Protein AF-A0A950W0G1-F1 (afdb_monomer)

Mean predicted aligned error: 4.98 Å

pLDDT: mean 85.88, std 11.26, range [54.06, 96.38]

Solvent-accessible surface area (backbone atoms only — not comparable to full-atom values): 3888 Å² total; per-residue (Å²): 122,56,77,53,96,50,35,44,41,48,75,40,74,57,51,93,59,47,62,60,55,48,49,54,48,37,59,51,40,50,66,80,42,62,81,37,48,66,47,77,42,82,55,89,71,23,33,33,42,39,38,35,23,60,64,74,56,39,54,61,51,29,55,77,74,72,48,131

Sequence (68 aa):
MAREADALLVAYPAGRGVREELEVLAAAERRCCSFAQWEVEQDGDRVILRIRSHAHGLAAIASLFGVE

Radius of gyration: 11.51 Å; Cα contacts (8 Å, |Δi|>4): 100; chains: 1; bounding box: 29×19×30 Å

Nearest PDB structures (foldseek):
  8fg6-assembly1_B  TM=6.754E-01  e=2.213E-01  synthetic construct
  5o6i-assembly3_K  TM=5.665E-01  e=1.945E-01  Desulfurococcus mucosus
  4nez-assembly1_A-2  TM=5.971E-01  e=3.056E-01  synthetic construct
  1zn0-assembly1_B  TM=5.005E-01  e=4.500E-01  Escherichia coli
  8utm-assembly1_E  TM=4.994E-01  e=1.438E+00  synthetic construct

Foldseek 3Di:
DDDDQFKDKDKDFADVCPQVVLVVVQVVCCVVPVQKHWDWDDDPRIIITMIGHPPVSVVVVCVVVVHD

Secondary structure (DSSP, 8-state):
-EEET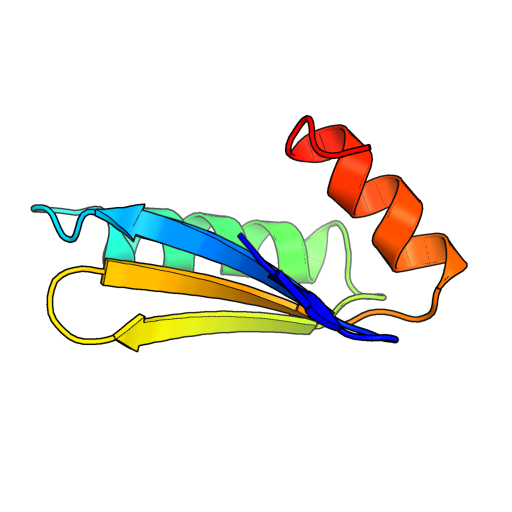TEEEEEEE--TTHHHHHHHHHHHHHHH-TTSEEEEEEETTEEEEEEE--HHHHHHHHHHTT--

Structure (mmCIF, N/CA/C/O backbone):
data_AF-A0A950W0G1-F1
#
_entry.id   AF-A0A950W0G1-F1
#
loop_
_atom_site.group_PDB
_atom_site.id
_atom_site.type_symbol
_atom_site.label_atom_id
_atom_site.label_alt_id
_atom_site.label_comp_id
_atom_site.label_asym_id
_atom_site.label_entity_id
_atom_site.label_seq_id
_atom_site.pdbx_PDB_ins_code
_atom_site.Cartn_x
_atom_site.Cartn_y
_atom_site.Cartn_z
_atom_site.occupancy
_atom_site.B_iso_or_equiv
_atom_site.auth_seq_id
_atom_site.auth_comp_id
_atom_site.auth_asym_id
_atom_site.auth_atom_id
_atom_site.pdbx_PDB_model_num
ATOM 1 N N . MET A 1 1 ? -8.874 -6.651 -6.190 1.00 54.06 1 MET A N 1
ATOM 2 C C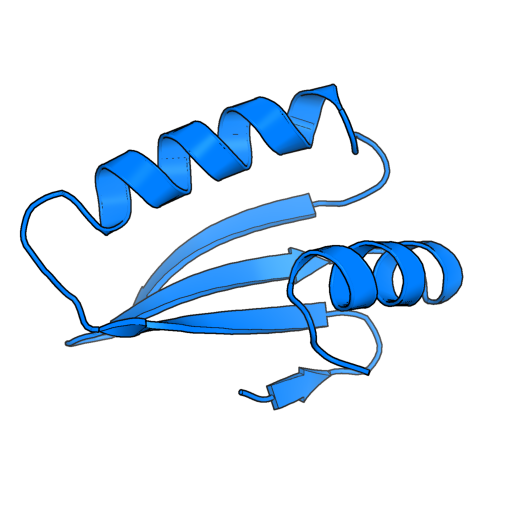A . MET A 1 1 ? -7.629 -5.921 -6.505 1.00 54.06 1 MET A CA 1
ATOM 3 C C . MET A 1 1 ? -7.585 -5.748 -8.010 1.00 54.06 1 MET A C 1
ATOM 5 O O . MET A 1 1 ? -8.048 -6.649 -8.701 1.00 54.06 1 MET A O 1
ATOM 9 N N . ALA A 1 2 ? -7.126 -4.602 -8.503 1.00 55.75 2 ALA A N 1
ATOM 10 C CA . ALA A 1 2 ? -7.036 -4.315 -9.932 1.00 55.75 2 ALA A CA 1
ATOM 11 C C . ALA A 1 2 ? -5.620 -3.820 -10.246 1.00 55.75 2 ALA A C 1
ATOM 13 O O . ALA A 1 2 ? -5.043 -3.065 -9.461 1.00 55.75 2 ALA A O 1
ATOM 14 N N . ARG A 1 3 ? -5.063 -4.285 -11.366 1.00 56.53 3 ARG A N 1
ATOM 15 C CA . ARG A 1 3 ? -3.782 -3.827 -11.907 1.00 56.53 3 ARG A CA 1
ATOM 16 C C . ARG A 1 3 ? -4.089 -2.959 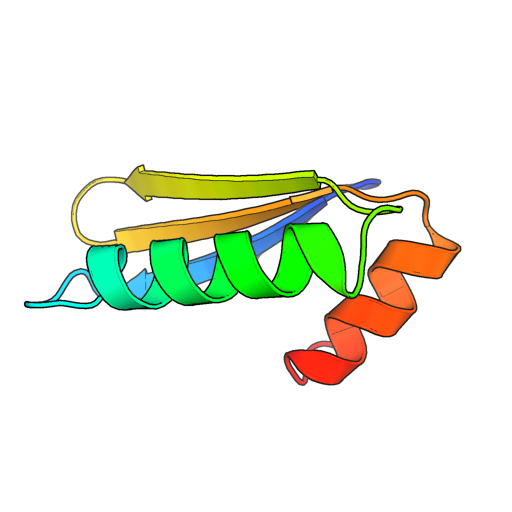-13.118 1.00 56.53 3 ARG A C 1
ATOM 18 O O . ARG A 1 3 ? -4.691 -3.439 -14.074 1.00 56.53 3 ARG A O 1
ATOM 25 N N . GLU A 1 4 ? -3.697 -1.698 -13.059 1.00 63.97 4 GLU A N 1
ATOM 26 C CA . GLU A 1 4 ? -3.670 -0.814 -14.224 1.00 63.97 4 GLU A CA 1
ATOM 27 C C . GLU A 1 4 ? -2.233 -0.769 -14.756 1.00 63.97 4 GLU A C 1
ATOM 29 O O . GLU A 1 4 ? -1.298 -1.141 -14.047 1.00 63.97 4 GLU A O 1
ATOM 34 N N . ALA A 1 5 ? -2.034 -0.358 -16.012 1.00 66.69 5 ALA A N 1
ATOM 35 C CA . ALA A 1 5 ? -0.754 -0.514 -16.717 1.00 66.69 5 ALA A CA 1
ATOM 36 C C . ALA A 1 5 ? 0.478 0.067 -15.978 1.00 66.69 5 ALA A C 1
ATOM 38 O O . ALA A 1 5 ? 1.588 -0.405 -16.213 1.00 66.69 5 ALA A O 1
ATOM 39 N N . ASP A 1 6 ? 0.282 1.028 -15.067 1.00 78.25 6 ASP A N 1
ATOM 40 C CA . ASP A 1 6 ? 1.334 1.671 -14.260 1.00 78.25 6 ASP A CA 1
ATOM 41 C C . ASP A 1 6 ? 0.993 1.729 -12.752 1.00 78.25 6 ASP A C 1
ATOM 43 O O . ASP A 1 6 ? 1.672 2.403 -11.978 1.00 78.25 6 ASP A O 1
ATOM 47 N N . ALA A 1 7 ? -0.075 1.048 -12.308 1.00 85.19 7 ALA A N 1
ATOM 48 C CA . ALA A 1 7 ? -0.557 1.161 -10.931 1.00 85.19 7 ALA A CA 1
ATOM 49 C C . ALA A 1 7 ? -1.012 -0.167 -10.313 1.00 85.19 7 ALA A C 1
ATOM 51 O O . ALA A 1 7 ? -1.707 -0.974 -10.936 1.00 85.19 7 ALA A O 1
ATOM 52 N N . LEU A 1 8 ? -0.665 -0.350 -9.040 1.00 88.25 8 LEU A N 1
ATOM 53 C CA . LEU A 1 8 ? -1.154 -1.411 -8.169 1.00 88.25 8 LEU A CA 1
ATOM 54 C C . LEU A 1 8 ? -2.124 -0.811 -7.146 1.00 88.25 8 LEU A C 1
ATOM 56 O O . LEU A 1 8 ? -1.789 0.147 -6.448 1.00 88.25 8 LEU A O 1
ATOM 60 N N . LEU A 1 9 ? -3.320 -1.396 -7.057 1.00 91.44 9 LEU A N 1
ATOM 61 C CA . LEU A 1 9 ? -4.349 -1.009 -6.095 1.00 91.44 9 LEU A CA 1
ATOM 62 C C . LEU A 1 9 ? -4.561 -2.123 -5.071 1.00 91.44 9 LEU A C 1
ATOM 64 O O . LEU A 1 9 ? -5.124 -3.182 -5.381 1.00 91.44 9 LEU A O 1
ATOM 68 N N . VAL A 1 10 ? -4.149 -1.854 -3.835 1.00 91.25 10 VAL A N 1
ATOM 69 C CA . VAL A 1 10 ? -4.337 -2.746 -2.689 1.00 91.25 10 VAL A CA 1
ATOM 70 C C . VAL A 1 10 ? -5.471 -2.187 -1.837 1.00 91.25 10 VAL A C 1
ATOM 72 O O . VAL A 1 10 ? -5.374 -1.084 -1.309 1.00 91.25 10 VAL A O 1
ATOM 75 N N . ALA A 1 11 ? -6.576 -2.924 -1.737 1.00 93.25 11 ALA A N 1
ATOM 76 C CA . ALA A 1 11 ? -7.762 -2.480 -1.012 1.00 93.25 11 ALA A CA 1
ATOM 77 C C . ALA A 1 11 ? -7.892 -3.228 0.317 1.00 93.25 11 ALA A C 1
ATOM 79 O O . ALA A 1 11 ? -7.928 -4.459 0.331 1.00 93.25 11 ALA A O 1
ATOM 80 N N . TYR A 1 12 ? -8.028 -2.476 1.404 1.00 92.31 12 TYR A N 1
ATOM 81 C CA . TYR A 1 12 ? -8.248 -2.979 2.755 1.00 92.31 12 TYR A CA 1
ATOM 82 C C . TYR A 1 12 ? -9.659 -2.607 3.222 1.00 92.31 12 TYR A C 1
ATOM 84 O O . TYR A 1 12 ? -10.121 -1.513 2.893 1.00 92.31 12 TYR A O 1
ATOM 92 N N . PRO A 1 13 ? -10.357 -3.463 3.989 1.00 94.38 13 PRO A N 1
ATOM 93 C CA . PRO A 1 13 ? -11.588 -3.067 4.669 1.00 94.38 13 PRO A CA 1
ATOM 94 C C . PRO A 1 13 ? -11.329 -1.871 5.589 1.00 94.38 13 PRO A C 1
ATOM 96 O O . PRO A 1 13 ? -10.324 -1.842 6.303 1.00 94.38 13 PRO A O 1
ATOM 99 N N . ALA A 1 14 ? -12.223 -0.885 5.579 1.00 90.44 14 ALA A N 1
ATOM 100 C CA . ALA A 1 14 ? -12.138 0.239 6.492 1.00 90.44 14 ALA A CA 1
ATOM 101 C C . ALA A 1 14 ? -12.351 -0.263 7.922 1.00 90.44 14 ALA A C 1
ATOM 103 O O . ALA A 1 14 ? -13.297 -0.978 8.242 1.00 90.44 14 ALA A O 1
ATOM 104 N N . GLY A 1 15 ? -11.431 0.112 8.796 1.00 92.12 15 GLY A N 1
ATOM 105 C CA . GLY A 1 15 ? -11.448 -0.271 10.194 1.00 92.12 15 GLY A CA 1
ATOM 106 C C . GLY A 1 15 ? -10.706 0.765 11.013 1.00 92.12 15 GLY A C 1
ATOM 107 O O . GLY A 1 15 ? -9.972 1.602 10.479 1.00 92.12 15 GLY A O 1
ATOM 108 N N . ARG A 1 16 ? -10.897 0.714 12.329 1.00 92.31 16 ARG A N 1
ATOM 109 C CA . ARG A 1 16 ? -10.195 1.607 13.251 1.00 92.31 16 ARG A CA 1
ATOM 110 C C . ARG A 1 16 ? -8.682 1.451 13.058 1.00 92.31 16 ARG A C 1
ATOM 112 O O . ARG A 1 16 ? -8.172 0.342 13.167 1.00 92.31 16 ARG A O 1
ATOM 119 N N . GLY A 1 17 ? -7.991 2.551 12.767 1.00 91.81 17 GLY A N 1
ATOM 120 C CA . GLY A 1 17 ? -6.539 2.581 12.579 1.00 91.81 17 GLY A CA 1
ATOM 121 C C . GLY A 1 17 ? -6.040 2.159 11.195 1.00 91.81 17 GLY A C 1
ATOM 122 O O . GLY A 1 17 ? -4.909 2.477 10.861 1.00 91.81 17 GLY A O 1
ATOM 123 N N . VAL A 1 18 ? -6.855 1.525 10.340 1.00 94.31 18 VAL A N 1
ATOM 124 C CA . VAL A 1 18 ? -6.380 1.000 9.039 1.00 94.31 18 VAL A CA 1
ATOM 125 C C . VAL A 1 18 ? -5.774 2.101 8.169 1.00 94.31 18 VAL A C 1
ATOM 127 O O . VAL A 1 18 ? -4.703 1.926 7.598 1.00 94.31 18 VAL A O 1
ATOM 130 N N . ARG A 1 19 ? -6.430 3.262 8.097 1.00 94.69 19 ARG A N 1
ATOM 131 C CA . ARG A 1 19 ? -5.902 4.404 7.345 1.00 94.69 19 ARG A CA 1
ATOM 132 C C . ARG A 1 19 ? -4.592 4.926 7.935 1.00 94.69 19 ARG A C 1
ATOM 134 O O . ARG A 1 19 ? -3.679 5.230 7.181 1.00 94.69 19 ARG A O 1
ATOM 141 N N . GLU A 1 20 ? -4.513 5.043 9.255 1.00 95.94 20 GLU A N 1
ATOM 142 C CA . GLU A 1 20 ? -3.331 5.563 9.952 1.00 95.94 20 GLU A CA 1
ATOM 143 C C . GLU A 1 20 ? -2.121 4.651 9.721 1.00 95.94 20 GLU A C 1
ATOM 145 O O . GLU A 1 20 ? -1.057 5.129 9.335 1.00 95.94 20 GLU A O 1
ATOM 150 N N . GLU A 1 21 ? -2.311 3.337 9.837 1.00 95.88 21 GLU A N 1
ATOM 151 C CA . GLU A 1 21 ? -1.273 2.343 9.559 1.00 95.88 21 GLU A CA 1
ATOM 152 C C . GLU A 1 21 ? -0.815 2.389 8.092 1.00 95.88 21 GLU A C 1
ATOM 154 O O . GLU A 1 21 ? 0.383 2.338 7.811 1.00 95.88 21 GLU A O 1
ATOM 159 N N . LEU A 1 22 ? -1.746 2.545 7.142 1.00 95.69 22 LEU A N 1
ATOM 160 C CA . LEU A 1 22 ? -1.404 2.668 5.721 1.00 95.69 22 LEU A CA 1
ATOM 161 C C . LEU A 1 22 ? -0.661 3.969 5.400 1.00 95.69 22 LEU A C 1
ATOM 163 O O . LEU A 1 22 ? 0.226 3.959 4.550 1.00 95.69 22 LEU A O 1
ATOM 167 N N . GLU A 1 23 ? -0.971 5.074 6.076 1.00 9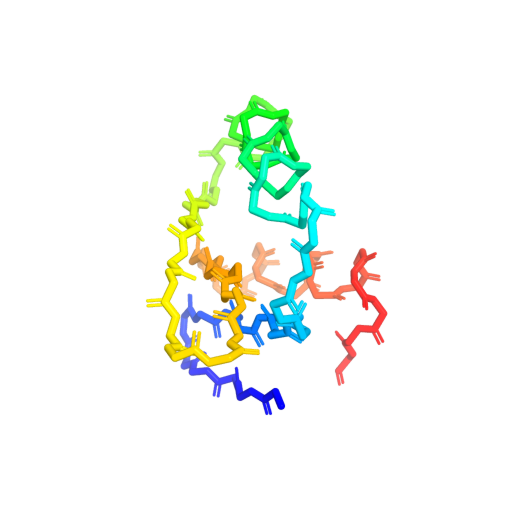5.69 23 GLU A N 1
ATOM 168 C CA . GLU A 1 23 ? -0.229 6.335 5.935 1.00 95.69 23 GLU A CA 1
ATOM 169 C C . GLU A 1 23 ? 1.193 6.213 6.504 1.00 95.69 23 GLU A C 1
ATOM 171 O O . GLU A 1 23 ? 2.149 6.693 5.888 1.00 95.69 23 GLU A O 1
ATOM 176 N N . VAL A 1 24 ? 1.362 5.517 7.636 1.00 96.38 24 VAL A N 1
ATOM 177 C CA . VAL A 1 24 ? 2.683 5.203 8.210 1.00 96.38 24 VAL A CA 1
ATOM 178 C C . VAL A 1 24 ? 3.492 4.326 7.256 1.00 96.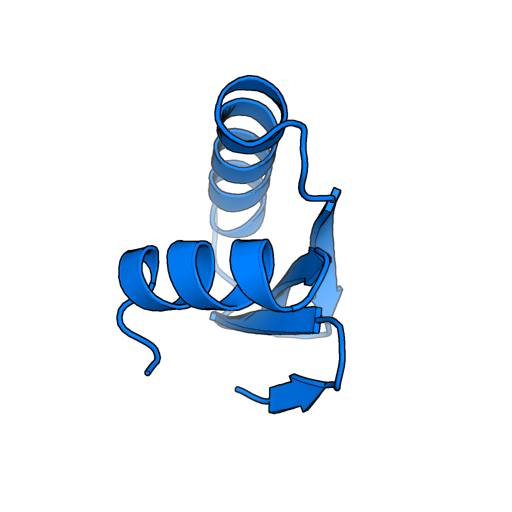38 24 VAL A C 1
ATOM 180 O O . VAL A 1 24 ? 4.660 4.630 6.987 1.00 96.38 24 VAL A O 1
ATOM 183 N N . LEU A 1 25 ? 2.872 3.285 6.694 1.00 93.00 25 LEU A N 1
ATOM 184 C CA . LEU A 1 25 ? 3.491 2.428 5.685 1.00 93.00 25 LEU A CA 1
ATOM 185 C C . LEU A 1 25 ? 3.894 3.241 4.449 1.00 93.00 25 LEU A C 1
ATOM 187 O O . LEU A 1 25 ? 5.059 3.22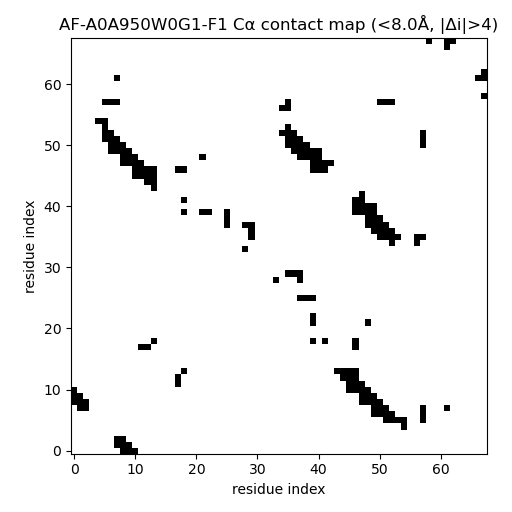4 4.062 1.00 93.00 25 LEU A O 1
ATOM 191 N N . ALA A 1 26 ? 2.979 4.024 3.873 1.00 93.62 26 ALA A N 1
ATOM 192 C CA . ALA A 1 26 ? 3.264 4.858 2.708 1.00 93.62 26 ALA A CA 1
ATOM 193 C C . ALA A 1 26 ? 4.406 5.853 2.980 1.00 93.62 26 ALA A C 1
ATOM 195 O O . ALA A 1 26 ? 5.250 6.082 2.115 1.00 93.62 26 ALA A O 1
ATOM 196 N N . ALA A 1 27 ? 4.491 6.427 4.182 1.00 94.00 27 ALA A N 1
ATOM 197 C CA . ALA A 1 27 ? 5.591 7.310 4.567 1.00 94.00 27 ALA A CA 1
ATOM 198 C C . ALA A 1 27 ? 6.939 6.575 4.708 1.00 94.00 27 ALA A C 1
ATOM 200 O O . ALA A 1 27 ? 7.990 7.141 4.384 1.00 94.00 27 ALA A O 1
ATOM 201 N N . ALA A 1 28 ? 6.942 5.328 5.184 1.00 92.62 28 ALA A N 1
ATOM 202 C CA . ALA A 1 28 ? 8.137 4.491 5.186 1.00 92.62 28 ALA A CA 1
ATOM 203 C C . ALA A 1 28 ? 8.577 4.158 3.753 1.00 92.62 28 ALA A C 1
ATOM 205 O O . ALA A 1 28 ? 9.736 4.381 3.399 1.00 92.62 28 ALA A O 1
ATOM 206 N N . GLU A 1 29 ? 7.642 3.744 2.906 1.00 91.38 29 GLU A N 1
ATOM 207 C CA . GLU A 1 29 ? 7.937 3.305 1.546 1.00 91.38 29 GLU A CA 1
ATOM 208 C C . GLU A 1 29 ? 8.313 4.444 0.598 1.00 91.38 29 GLU A C 1
ATOM 210 O O . GLU A 1 29 ? 9.165 4.269 -0.265 1.00 91.38 29 GLU A O 1
ATOM 215 N N . ARG A 1 30 ? 7.816 5.668 0.808 1.00 91.88 30 ARG A N 1
ATOM 216 C CA . ARG A 1 30 ? 8.328 6.852 0.088 1.00 91.88 30 ARG A CA 1
ATOM 217 C C . ARG A 1 30 ? 9.830 7.081 0.312 1.00 91.88 30 ARG A C 1
ATOM 219 O O . ARG A 1 30 ? 10.467 7.740 -0.507 1.00 91.88 30 ARG A O 1
ATOM 226 N N . ARG A 1 31 ? 10.403 6.562 1.408 1.00 89.94 31 ARG A N 1
ATOM 227 C CA . ARG A 1 31 ? 11.846 6.638 1.702 1.00 89.94 31 ARG A CA 1
ATOM 228 C C . ARG A 1 31 ? 12.613 5.437 1.147 1.00 89.94 31 ARG A C 1
ATOM 230 O O . ARG A 1 31 ? 13.671 5.636 0.559 1.00 89.94 31 ARG A O 1
ATOM 237 N N . CYS A 1 32 ? 12.096 4.219 1.320 1.00 86.31 32 CYS A N 1
ATOM 238 C CA . CYS A 1 32 ? 12.745 2.983 0.856 1.00 86.31 32 CYS A CA 1
ATOM 239 C C . CYS A 1 32 ? 12.607 2.765 -0.662 1.00 86.31 32 CYS A C 1
ATOM 241 O O . CYS A 1 32 ? 13.534 2.298 -1.320 1.00 86.31 32 CYS A O 1
ATOM 243 N N . CYS A 1 33 ? 11.462 3.147 -1.221 1.00 88.12 33 CYS A N 1
ATOM 244 C CA . CYS A 1 33 ? 11.063 2.983 -2.614 1.00 88.12 33 CYS A CA 1
ATOM 245 C C . CYS A 1 33 ? 10.709 4.341 -3.239 1.00 88.12 33 CYS A C 1
ATOM 247 O O . CYS A 1 33 ? 9.613 4.539 -3.762 1.00 88.12 33 CYS A O 1
ATOM 249 N N . SER A 1 34 ? 11.656 5.284 -3.211 1.00 85.94 34 SER A N 1
ATOM 250 C CA . SER A 1 34 ? 11.487 6.643 -3.759 1.00 85.94 34 SER A CA 1
ATOM 251 C C . SER A 1 34 ? 11.232 6.694 -5.274 1.00 85.94 34 SER A C 1
ATOM 253 O O . SER A 1 34 ? 10.802 7.718 -5.799 1.00 85.94 34 SER A O 1
ATOM 255 N N . PHE A 1 35 ? 11.467 5.584 -5.978 1.00 84.62 35 PHE A N 1
ATOM 256 C CA . PHE A 1 35 ? 11.139 5.389 -7.394 1.00 84.62 35 PHE A CA 1
ATOM 257 C C . PHE A 1 35 ? 9.644 5.104 -7.648 1.00 84.62 35 PHE A C 1
ATOM 259 O O . PHE A 1 35 ? 9.227 4.979 -8.802 1.00 84.62 35 PHE A O 1
ATOM 266 N N . ALA A 1 36 ? 8.841 4.957 -6.593 1.00 89.94 36 ALA A N 1
ATOM 267 C CA . ALA A 1 36 ? 7.409 4.710 -6.666 1.00 89.94 36 ALA A CA 1
ATOM 268 C C . ALA A 1 36 ? 6.625 5.800 -5.923 1.00 89.94 36 ALA A C 1
ATOM 270 O O . ALA A 1 36 ? 7.073 6.361 -4.922 1.00 89.94 36 ALA A O 1
ATOM 271 N N . GLN A 1 37 ? 5.432 6.105 -6.423 1.00 92.62 37 GLN A N 1
ATOM 272 C CA . GLN A 1 37 ? 4.478 6.989 -5.768 1.00 92.62 37 GLN A CA 1
ATOM 273 C C . GLN A 1 37 ? 3.524 6.161 -4.916 1.00 92.62 37 GLN A C 1
ATOM 275 O O . GLN A 1 37 ? 2.990 5.161 -5.388 1.00 92.62 37 GLN A O 1
ATOM 280 N N . TRP A 1 38 ? 3.292 6.613 -3.686 1.00 93.56 38 TRP A N 1
ATOM 281 C CA . TRP A 1 38 ? 2.464 5.934 -2.693 1.00 93.56 38 TRP A CA 1
ATOM 282 C C . TRP A 1 38 ? 1.371 6.881 -2.214 1.00 93.56 38 TRP A C 1
ATOM 284 O O . TRP A 1 38 ? 1.672 7.942 -1.653 1.00 93.56 38 TRP A O 1
ATOM 294 N N . GLU A 1 39 ? 0.117 6.498 -2.411 1.00 94.50 39 GLU A N 1
ATOM 295 C CA . GLU A 1 39 ? -1.069 7.275 -2.051 1.00 94.50 39 GLU A CA 1
ATOM 296 C C . GLU A 1 39 ? -2.042 6.412 -1.252 1.00 94.50 39 GLU A C 1
ATOM 298 O O . GLU A 1 39 ? -2.250 5.242 -1.571 1.00 94.50 39 GLU A O 1
ATOM 303 N N . VAL A 1 40 ? -2.648 7.001 -0.224 1.00 95.12 40 VAL A N 1
ATOM 304 C CA . VAL A 1 40 ? -3.676 6.357 0.593 1.00 95.12 40 VAL A CA 1
ATOM 305 C C . VAL A 1 40 ? -4.982 7.105 0.379 1.00 95.12 40 VAL A C 1
ATOM 307 O O . VAL A 1 40 ? -5.065 8.313 0.601 1.00 95.12 40 VAL A O 1
ATOM 310 N N . GLU A 1 41 ? -6.011 6.389 -0.052 1.00 94.81 41 GLU A N 1
ATOM 311 C CA . GLU A 1 41 ? -7.331 6.945 -0.328 1.00 94.81 41 GLU A CA 1
ATOM 312 C C . GLU A 1 41 ? -8.407 6.238 0.483 1.00 94.81 41 GLU A C 1
ATOM 314 O O . GLU A 1 41 ? -8.370 5.025 0.677 1.00 94.81 41 GLU A O 1
ATOM 319 N N . GLN A 1 42 ? -9.397 7.002 0.939 1.00 93.06 42 GLN A N 1
ATOM 320 C CA . GLN A 1 42 ? -10.616 6.446 1.512 1.00 93.06 42 GLN A CA 1
ATOM 321 C C . GLN A 1 42 ? -11.652 6.286 0.396 1.00 93.06 42 GLN A C 1
ATOM 323 O O . GLN A 1 42 ? -12.045 7.278 -0.213 1.00 93.06 42 GLN A O 1
ATOM 328 N N . ASP A 1 43 ? -12.125 5.062 0.181 1.00 91.94 43 ASP A N 1
ATOM 329 C CA . ASP A 1 43 ? -13.185 4.721 -0.769 1.00 91.94 43 ASP A CA 1
ATOM 330 C C . ASP A 1 43 ? -14.306 3.978 -0.033 1.00 91.94 43 ASP A C 1
ATOM 332 O O . ASP A 1 43 ? -14.255 2.766 0.169 1.00 91.94 43 ASP A O 1
ATOM 336 N N . GLY A 1 44 ? -15.303 4.722 0.454 1.00 90.88 44 GLY A N 1
ATOM 337 C CA . GLY A 1 44 ? -16.408 4.160 1.235 1.00 90.88 44 GLY A CA 1
ATOM 338 C C . GLY A 1 44 ? -15.919 3.338 2.434 1.00 90.88 44 GLY A C 1
ATOM 339 O O . GLY A 1 44 ? -15.204 3.852 3.295 1.00 90.88 44 GLY A O 1
ATOM 340 N N . ASP A 1 45 ? -16.285 2.054 2.461 1.00 93.38 45 ASP A N 1
ATOM 341 C CA . ASP A 1 45 ? -15.881 1.076 3.485 1.00 93.38 45 ASP A CA 1
ATOM 342 C C . ASP A 1 45 ? -14.513 0.431 3.196 1.00 93.38 45 ASP A C 1
ATOM 344 O O . ASP A 1 45 ? -14.201 -0.666 3.655 1.00 93.38 45 ASP A O 1
ATOM 348 N N . ARG A 1 46 ? -13.676 1.079 2.384 1.00 95.25 46 ARG A N 1
ATOM 349 C CA . ARG A 1 46 ? -12.332 0.608 2.055 1.00 95.25 46 ARG A CA 1
ATOM 350 C C . ARG A 1 46 ? -11.309 1.719 2.172 1.00 95.25 46 ARG A C 1
ATOM 352 O O . ARG A 1 46 ? -11.595 2.891 1.941 1.00 95.25 46 ARG A O 1
ATOM 359 N N . VAL A 1 47 ? -10.087 1.319 2.492 1.00 95.62 47 VAL A N 1
ATOM 360 C CA . VAL A 1 47 ? -8.902 2.156 2.338 1.00 95.62 47 VAL A CA 1
ATOM 361 C C . VAL A 1 47 ? -8.057 1.553 1.226 1.00 95.62 47 VAL A C 1
ATOM 363 O O . VAL A 1 47 ? -7.715 0.369 1.265 1.00 95.62 47 VAL A O 1
ATOM 366 N N . ILE A 1 48 ? -7.770 2.348 0.204 1.00 94.75 48 ILE A N 1
ATOM 367 C CA . ILE A 1 48 ? -7.008 1.942 -0.970 1.00 94.75 48 ILE A CA 1
ATOM 368 C C . ILE A 1 48 ? -5.595 2.491 -0.826 1.00 94.75 48 ILE A C 1
ATOM 370 O O . ILE A 1 48 ? -5.395 3.700 -0.750 1.00 94.75 48 ILE A O 1
ATOM 374 N N . LEU A 1 49 ? -4.613 1.597 -0.831 1.00 94.12 49 LEU A N 1
ATOM 375 C CA . LEU A 1 49 ? -3.222 1.943 -1.067 1.00 94.12 49 LEU A CA 1
ATOM 376 C C . LEU A 1 49 ? -2.972 1.860 -2.576 1.00 94.12 49 LEU A C 1
ATOM 378 O O . LEU A 1 49 ? -2.990 0.772 -3.161 1.00 94.12 49 LEU A O 1
ATOM 382 N N . ARG A 1 50 ? -2.772 3.017 -3.208 1.00 93.50 50 ARG A N 1
ATOM 383 C CA . ARG A 1 50 ? -2.390 3.126 -4.615 1.00 93.50 50 ARG A CA 1
ATOM 384 C C . ARG A 1 50 ? -0.888 3.306 -4.725 1.00 93.50 50 ARG A C 1
ATOM 386 O O . ARG A 1 50 ? -0.310 4.214 -4.129 1.00 93.50 50 ARG A O 1
ATOM 393 N N . ILE A 1 51 ? -0.279 2.458 -5.544 1.00 92.06 51 ILE A N 1
ATOM 394 C CA . ILE A 1 51 ? 1.154 2.476 -5.803 1.00 92.06 51 ILE A CA 1
ATOM 395 C C . ILE A 1 51 ? 1.365 2.649 -7.300 1.00 92.06 51 ILE A C 1
ATOM 397 O O . ILE A 1 51 ? 0.864 1.837 -8.075 1.00 92.06 51 ILE A O 1
ATOM 401 N N . ARG A 1 52 ? 2.091 3.691 -7.712 1.00 90.50 52 ARG A N 1
ATOM 402 C CA . ARG A 1 52 ? 2.469 3.912 -9.117 1.00 90.50 52 ARG A CA 1
ATOM 403 C C . ARG A 1 52 ? 3.970 3.823 -9.290 1.00 90.50 52 ARG A C 1
ATOM 405 O O . ARG A 1 52 ? 4.722 4.396 -8.505 1.00 90.50 52 ARG A O 1
ATOM 412 N N . SER A 1 53 ? 4.411 3.119 -10.317 1.00 86.44 53 SER A N 1
ATOM 413 C CA . SER A 1 53 ? 5.821 3.037 -10.682 1.00 86.44 53 SER A CA 1
ATOM 414 C C . SER A 1 53 ? 5.942 2.496 -12.097 1.00 86.44 53 SER A C 1
ATOM 416 O O . SER A 1 53 ? 5.083 1.736 -12.542 1.00 86.44 53 SER A O 1
ATOM 418 N N . HIS A 1 54 ? 7.058 2.800 -12.761 1.00 80.25 54 HIS A N 1
ATOM 419 C CA . HIS A 1 54 ? 7.389 2.189 -14.044 1.00 80.25 54 HIS A CA 1
ATOM 420 C C . HIS A 1 54 ? 7.380 0.654 -13.944 1.00 80.25 54 HIS A C 1
ATOM 422 O O . HIS A 1 54 ? 7.732 0.087 -12.908 1.00 80.25 54 HIS A O 1
ATOM 428 N N . ALA A 1 55 ? 7.030 -0.028 -15.039 1.00 71.25 55 ALA A N 1
ATOM 429 C CA . ALA A 1 55 ? 6.701 -1.460 -15.071 1.00 71.25 55 ALA A CA 1
ATOM 430 C C . ALA A 1 55 ? 7.656 -2.393 -14.290 1.00 71.25 55 ALA A C 1
ATOM 432 O O . ALA A 1 55 ? 7.194 -3.294 -13.589 1.00 71.25 55 ALA A O 1
ATOM 433 N N . HIS A 1 56 ? 8.973 -2.166 -14.363 1.00 70.69 56 HIS A N 1
ATOM 434 C CA . HIS A 1 56 ? 9.962 -2.950 -13.609 1.00 70.69 56 HIS A CA 1
ATOM 435 C C . HIS A 1 56 ? 9.881 -2.736 -12.087 1.00 70.69 56 HIS A C 1
ATOM 437 O O . HIS A 1 56 ? 10.031 -3.691 -11.328 1.00 70.69 56 HIS A O 1
ATOM 443 N N . GLY A 1 57 ? 9.626 -1.505 -11.639 1.00 77.75 57 GLY A N 1
ATOM 444 C CA . GLY A 1 57 ? 9.448 -1.173 -10.225 1.00 77.75 57 GLY A CA 1
ATOM 445 C C . G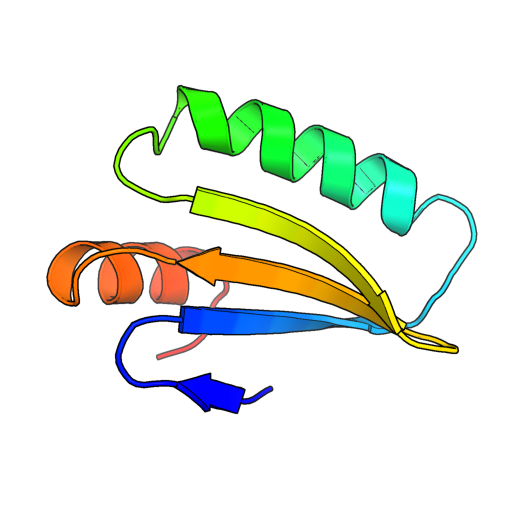LY A 1 57 ? 8.129 -1.705 -9.671 1.00 77.75 57 GLY A C 1
ATOM 446 O O . GLY A 1 57 ? 8.089 -2.200 -8.547 1.00 77.75 57 GLY A O 1
ATOM 447 N N . LEU A 1 58 ? 7.067 -1.689 -10.482 1.00 81.50 58 LEU A N 1
ATOM 448 C CA . LEU A 1 58 ? 5.759 -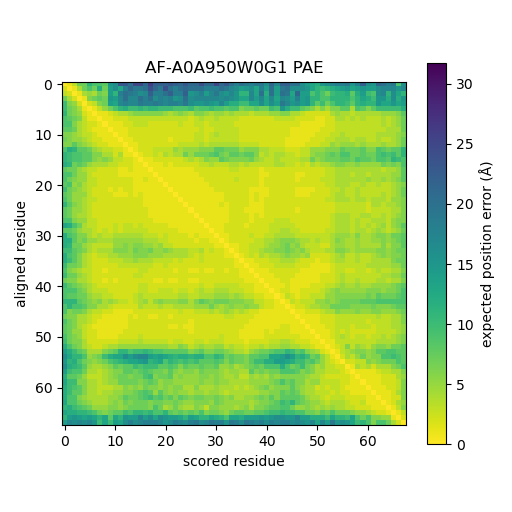2.187 -10.063 1.00 81.50 58 LEU A CA 1
ATOM 449 C C . LEU A 1 58 ? 5.767 -3.701 -9.811 1.00 81.50 58 LEU A C 1
ATOM 451 O O . LEU A 1 58 ? 5.172 -4.146 -8.837 1.00 81.50 58 LEU A O 1
ATOM 455 N N . ALA A 1 59 ? 6.466 -4.486 -10.640 1.00 79.06 59 ALA A N 1
ATOM 456 C CA . ALA A 1 59 ? 6.598 -5.932 -10.439 1.00 79.06 59 ALA A CA 1
ATOM 457 C C . ALA A 1 59 ? 7.331 -6.276 -9.130 1.00 79.06 59 ALA A C 1
ATOM 459 O O . ALA A 1 59 ? 6.871 -7.132 -8.381 1.00 79.06 59 ALA A O 1
ATOM 460 N N . ALA A 1 60 ? 8.423 -5.569 -8.817 1.00 81.06 60 ALA A N 1
ATOM 461 C CA . ALA A 1 60 ? 9.164 -5.776 -7.572 1.00 81.06 60 ALA A CA 1
ATOM 462 C C . ALA A 1 60 ? 8.312 -5.459 -6.331 1.00 81.06 60 ALA A C 1
ATOM 464 O O . ALA A 1 60 ? 8.351 -6.189 -5.343 1.00 81.06 60 ALA A O 1
ATOM 465 N N . ILE A 1 61 ? 7.511 -4.391 -6.395 1.00 81.94 61 ILE A N 1
ATOM 466 C CA . ILE A 1 61 ? 6.598 -4.020 -5.310 1.00 81.94 61 ILE A CA 1
ATOM 467 C C . ILE A 1 61 ? 5.453 -5.028 -5.192 1.00 81.94 61 ILE A C 1
ATOM 469 O O . ILE A 1 61 ? 5.087 -5.407 -4.084 1.00 81.94 61 ILE A O 1
ATOM 473 N N . ALA A 1 62 ? 4.911 -5.500 -6.312 1.00 81.38 62 ALA A N 1
ATOM 474 C CA . ALA A 1 62 ? 3.831 -6.477 -6.322 1.00 81.38 62 ALA A CA 1
ATOM 475 C C . ALA A 1 62 ? 4.219 -7.762 -5.554 1.00 81.38 62 ALA A C 1
ATOM 477 O O . ALA A 1 62 ? 3.458 -8.230 -4.704 1.00 81.38 62 ALA A O 1
ATOM 478 N N . SER A 1 63 ? 5.459 -8.241 -5.715 1.00 80.56 63 SER A N 1
ATOM 479 C CA . SER A 1 63 ? 5.986 -9.372 -4.941 1.00 80.56 63 SER A CA 1
ATOM 480 C C . SER A 1 63 ? 6.022 -9.128 -3.422 1.00 80.56 63 SER A C 1
ATOM 482 O O . SER A 1 63 ? 5.790 -10.065 -2.662 1.00 80.56 63 SER A O 1
ATOM 484 N N . LEU A 1 64 ? 6.252 -7.892 -2.950 1.00 79.94 64 LEU A N 1
ATOM 485 C CA . LEU A 1 64 ? 6.233 -7.562 -1.510 1.00 79.94 64 LEU A CA 1
ATOM 486 C C . LEU A 1 64 ? 4.835 -7.704 -0.897 1.00 79.94 64 LEU A C 1
ATOM 488 O O . LEU A 1 64 ? 4.698 -8.045 0.275 1.00 79.94 64 LEU A O 1
ATOM 492 N N . PHE A 1 65 ? 3.801 -7.465 -1.703 1.00 77.69 65 PHE A N 1
ATOM 493 C CA . PHE A 1 65 ? 2.401 -7.616 -1.315 1.00 77.69 65 PHE A CA 1
ATOM 494 C C . PHE A 1 65 ? 1.830 -9.002 -1.665 1.00 77.69 65 PHE A C 1
ATOM 496 O O . PHE A 1 65 ? 0.636 -9.230 -1.474 1.00 77.69 65 PHE A O 1
ATOM 503 N N . GLY A 1 66 ? 2.662 -9.930 -2.161 1.00 71.06 66 GLY A N 1
ATOM 504 C CA . GLY A 1 66 ? 2.251 -11.291 -2.521 1.00 71.06 66 GLY A CA 1
ATOM 505 C C . GLY A 1 66 ? 1.302 -11.356 -3.721 1.00 71.06 66 GLY A C 1
ATOM 506 O O . GLY A 1 66 ? 0.480 -12.266 -3.806 1.00 71.06 66 GLY A O 1
ATOM 507 N N . VAL A 1 67 ? 1.380 -10.374 -4.619 1.00 60.97 67 VAL A 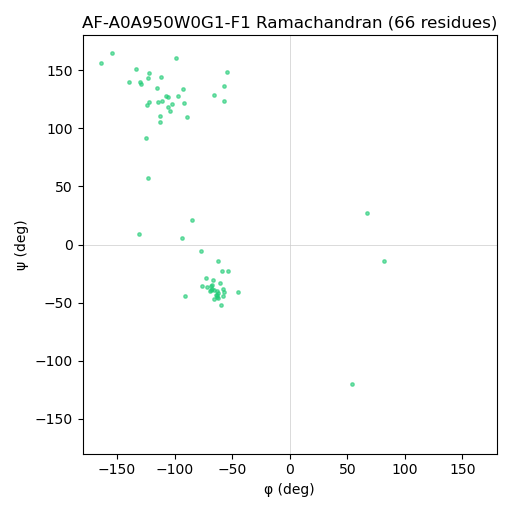N 1
ATOM 508 C CA . VAL A 1 67 ? 0.578 -10.295 -5.842 1.00 60.97 67 VAL A CA 1
ATOM 509 C C . VAL A 1 67 ? 1.507 -10.471 -7.042 1.00 60.97 67 VAL A C 1
ATOM 511 O O . VAL A 1 67 ? 2.284 -9.577 -7.360 1.00 60.97 67 VAL A O 1
ATOM 514 N N . GLU A 1 68 ? 1.462 -11.640 -7.684 1.00 54.47 68 GLU A N 1
ATOM 515 C CA . GLU A 1 68 ? 2.173 -11.922 -8.945 1.00 54.47 68 GLU A CA 1
ATOM 516 C C . GLU A 1 68 ? 1.241 -11.746 -10.153 1.00 54.47 68 GLU A C 1
ATOM 518 O O . GLU A 1 68 ? 0.115 -12.296 -10.118 1.00 54.47 68 GLU A O 1
#